Protein AF-Q5EK39-F1 (afdb_monomer)

Nearest PDB structures (foldseek):
  5ai8-assembly1_A-2  TM=9.106E-01  e=1.856E-04  Homo sapiens
  5fp0-assembly1_A-2  TM=9.102E-01  e=2.286E-04  Homo sapiens
  5am2-assembly1_A-2  TM=8.630E-01  e=3.985E-04  Homo sapiens
  5akk-assembly1_A  TM=8.713E-01  e=4.272E-04  Homo sapiens
  2pr7-assembly2_B  TM=8.508E-01  e=2.600E-03  Corynebacterium glutamicum ATCC 13032

Solvent-accessible surface area (backbone atoms only — not comparable to full-atom values): 3668 Å² total; per-residue (Å²): 126,52,82,50,45,66,66,38,56,52,49,47,28,63,76,71,71,48,56,38,77,82,35,81,46,75,33,68,51,66,63,42,24,51,32,39,40,77,68,43,24,44,53,40,71,48,86,47,72,67,62,49,51,55,56,38,42,76,73,72,48,84,134

Structure (mmCIF, N/CA/C/O backbone):
data_AF-Q5EK39-F1
#
_entry.id   AF-Q5EK39-F1
#
loop_
_atom_site.group_PDB
_atom_site.id
_atom_site.type_symbol
_atom_site.label_atom_id
_atom_site.label_alt_id
_atom_site.label_comp_id
_atom_site.label_asym_id
_atom_site.label_entity_id
_atom_site.label_seq_id
_atom_site.pdbx_PDB_ins_code
_atom_site.Cartn_x
_atom_site.Cartn_y
_atom_site.Cartn_z
_atom_site.occupancy
_atom_site.B_iso_or_equiv
_atom_site.auth_seq_id
_atom_site.auth_comp_id
_atom_site.auth_asym_id
_atom_site.auth_atom_id
_atom_site.pdbx_PDB_model_num
ATOM 1 N N . LEU A 1 1 ? -11.270 8.020 -3.659 1.00 87.00 1 LEU A N 1
ATOM 2 C CA . LEU A 1 1 ? -9.961 7.823 -3.002 1.00 87.00 1 LEU A CA 1
ATOM 3 C C . LEU A 1 1 ? -9.067 7.075 -3.978 1.00 87.00 1 LEU A C 1
ATOM 5 O O . LEU A 1 1 ? -9.505 6.048 -4.485 1.00 87.00 1 LEU A O 1
ATOM 9 N N . LEU A 1 2 ? -7.890 7.607 -4.308 1.00 96.94 2 LEU A N 1
ATOM 10 C CA . LEU A 1 2 ? -6.976 7.001 -5.280 1.00 96.94 2 LEU A CA 1
ATOM 11 C C . LEU A 1 2 ? -5.538 7.162 -4.797 1.00 96.94 2 LEU A C 1
ATOM 13 O O . LEU A 1 2 ? -5.180 8.215 -4.285 1.00 96.94 2 LEU A O 1
ATOM 17 N N . LYS A 1 3 ? -4.705 6.142 -4.987 1.00 96.81 3 LYS A N 1
ATOM 18 C CA . LYS A 1 3 ? -3.268 6.253 -4.720 1.00 96.81 3 LYS A CA 1
ATOM 19 C C . LYS A 1 3 ? -2.643 7.313 -5.656 1.00 96.81 3 LYS A C 1
ATOM 21 O O . LYS A 1 3 ? -3.066 7.398 -6.809 1.00 96.81 3 LYS A O 1
ATOM 26 N N . PRO A 1 4 ? -1.674 8.123 -5.198 1.00 97.56 4 PRO A N 1
ATOM 27 C CA . PRO A 1 4 ? -1.001 8.064 -3.903 1.00 97.56 4 PRO A CA 1
ATOM 28 C C . PRO A 1 4 ? -1.584 9.011 -2.837 1.00 97.56 4 PRO A C 1
ATOM 30 O O . PRO A 1 4 ? -0.860 9.391 -1.922 1.00 97.56 4 PRO A O 1
ATOM 33 N N . ASP A 1 5 ? -2.859 9.404 -2.929 1.00 98.38 5 ASP A N 1
ATOM 34 C CA . ASP A 1 5 ? -3.496 10.245 -1.906 1.00 98.38 5 ASP A CA 1
ATOM 35 C C . ASP A 1 5 ? -3.393 9.581 -0.511 1.00 98.38 5 ASP A C 1
ATOM 37 O O . ASP A 1 5 ? -3.843 8.443 -0.352 1.00 98.38 5 ASP A O 1
ATOM 41 N N . PRO A 1 6 ? -2.841 10.252 0.517 1.00 98.00 6 PRO A N 1
ATOM 42 C CA . PRO A 1 6 ? -2.762 9.729 1.884 1.00 98.00 6 PRO A CA 1
ATOM 43 C C . PRO A 1 6 ? -4.069 9.113 2.406 1.00 98.00 6 PRO A C 1
ATOM 45 O O . PRO A 1 6 ? -4.046 8.079 3.079 1.00 98.00 6 PRO A O 1
ATOM 48 N N . ALA A 1 7 ? -5.215 9.697 2.043 1.00 98.31 7 ALA A N 1
ATOM 49 C CA . ALA A 1 7 ? -6.522 9.276 2.530 1.00 98.31 7 ALA A CA 1
ATOM 50 C C . ALA A 1 7 ? -6.903 7.850 2.096 1.00 98.31 7 ALA A C 1
ATOM 52 O O . ALA A 1 7 ? -7.654 7.186 2.811 1.00 98.31 7 ALA A O 1
ATOM 53 N N . ILE A 1 8 ? -6.392 7.337 0.964 1.00 98.38 8 ILE A N 1
ATOM 54 C CA . ILE A 1 8 ? -6.686 5.950 0.563 1.00 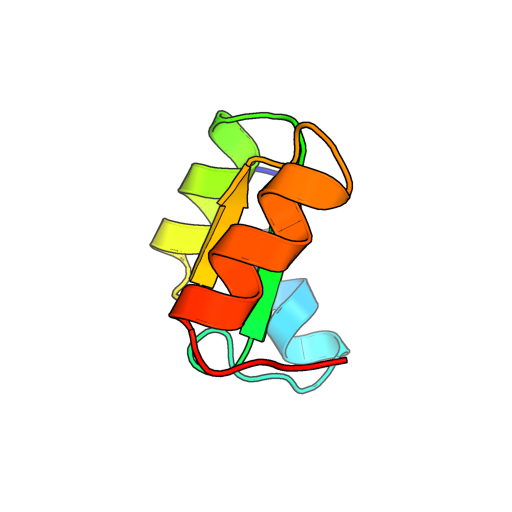98.38 8 ILE A CA 1
ATOM 55 C C . ILE A 1 8 ? -5.988 4.931 1.478 1.00 98.38 8 ILE A C 1
ATOM 57 O O . ILE A 1 8 ? -6.583 3.906 1.801 1.00 98.38 8 ILE A O 1
ATOM 61 N N . TYR A 1 9 ? -4.763 5.212 1.934 1.00 98.50 9 TYR A N 1
ATOM 62 C CA . TYR A 1 9 ? -3.997 4.300 2.790 1.00 98.50 9 TYR A CA 1
ATOM 63 C C . TYR A 1 9 ? -4.513 4.306 4.228 1.00 98.50 9 TYR A C 1
ATOM 65 O O . TYR A 1 9 ? -4.624 3.248 4.842 1.00 98.50 9 TYR A O 1
ATOM 73 N N . GLN A 1 10 ? -4.883 5.483 4.739 1.00 97.88 10 GLN A N 1
ATOM 74 C CA . GLN A 1 10 ? -5.533 5.618 6.045 1.00 97.88 10 GLN A CA 1
ATOM 75 C C . GLN A 1 10 ? -6.875 4.879 6.051 1.00 97.88 10 GLN A C 1
ATOM 77 O O . GLN A 1 10 ? -7.114 4.031 6.904 1.00 97.88 10 GLN A O 1
ATOM 82 N N . HIS A 1 11 ? -7.697 5.088 5.015 1.00 98.25 11 HIS A N 1
ATOM 83 C CA . HIS A 1 11 ? -8.952 4.358 4.857 1.00 98.25 11 HIS A CA 1
ATOM 84 C C . HIS A 1 11 ? -8.751 2.835 4.773 1.00 98.25 11 HIS A C 1
ATOM 86 O O . HIS A 1 11 ? -9.546 2.074 5.329 1.00 98.25 11 HIS A O 1
ATOM 92 N N . LEU A 1 12 ? -7.698 2.367 4.092 1.00 98.06 12 LEU A N 1
ATOM 93 C CA . LEU A 1 12 ? -7.341 0.947 4.054 1.00 98.06 12 LEU A CA 1
ATOM 94 C C . LEU A 1 12 ? -7.011 0.419 5.457 1.00 98.06 12 LEU A C 1
ATOM 96 O O . LEU A 1 12 ? -7.584 -0.590 5.863 1.00 98.06 12 LEU A O 1
ATOM 100 N N . ALA A 1 13 ? -6.124 1.101 6.188 1.00 98.19 13 ALA A N 1
ATOM 101 C CA . ALA A 1 13 ? -5.725 0.712 7.539 1.00 98.19 13 ALA A CA 1
ATOM 102 C C . ALA A 1 13 ? -6.932 0.623 8.486 1.00 98.19 13 ALA A C 1
ATOM 104 O O . ALA A 1 13 ? -7.122 -0.396 9.152 1.00 98.19 13 ALA A O 1
ATOM 105 N N . ASP A 1 14 ? -7.802 1.634 8.455 1.00 98.06 14 ASP A N 1
ATOM 106 C CA . ASP A 1 14 ? -9.000 1.697 9.293 1.00 98.06 14 ASP A CA 1
ATOM 107 C C . ASP A 1 14 ? -10.016 0.607 8.928 1.00 98.06 14 ASP A C 1
ATOM 109 O O . ASP A 1 14 ? -10.503 -0.126 9.792 1.00 98.06 14 ASP A O 1
ATOM 113 N N . SER A 1 15 ? -10.332 0.466 7.635 1.00 98.06 15 SER A N 1
ATOM 114 C CA . SER A 1 15 ? -11.362 -0.474 7.171 1.00 98.06 15 SER A CA 1
ATOM 115 C C . SER A 1 15 ? -10.956 -1.937 7.349 1.00 98.06 15 SER A C 1
ATOM 117 O O . SER A 1 15 ? -11.804 -2.770 7.677 1.00 98.06 15 SER A O 1
ATOM 119 N N . GLN A 1 16 ? -9.670 -2.253 7.169 1.00 97.94 16 GLN A N 1
ATOM 120 C CA . GLN A 1 16 ? -9.132 -3.603 7.359 1.00 97.94 16 GLN A CA 1
ATOM 121 C C . GLN A 1 16 ? -8.667 -3.862 8.795 1.00 97.94 16 GLN A C 1
ATOM 123 O O . GLN A 1 16 ? -8.345 -5.001 9.122 1.00 97.94 16 GLN A O 1
ATOM 128 N N . ARG A 1 17 ? -8.675 -2.838 9.661 1.00 97.88 17 ARG A N 1
ATOM 129 C CA . ARG A 1 17 ? -8.192 -2.905 11.049 1.00 97.88 17 ARG A CA 1
ATOM 130 C C . ARG A 1 17 ? -6.760 -3.442 11.138 1.00 97.88 17 ARG A C 1
ATOM 132 O O . ARG A 1 17 ? -6.465 -4.305 11.962 1.00 97.88 17 ARG A O 1
ATOM 139 N N . ILE A 1 18 ? -5.886 -2.924 10.278 1.00 98.12 18 ILE A N 1
ATOM 140 C CA . ILE A 1 18 ? -4.457 -3.255 10.250 1.00 98.12 18 ILE A CA 1
ATOM 141 C C . ILE A 1 18 ? -3.627 -2.048 10.674 1.00 98.12 18 ILE A C 1
ATOM 143 O O . ILE A 1 18 ? -4.000 -0.902 10.427 1.00 98.12 18 ILE A O 1
ATOM 147 N N . LEU A 1 19 ? -2.475 -2.310 11.285 1.00 98.44 19 LEU A N 1
ATOM 148 C CA . LEU A 1 19 ? -1.498 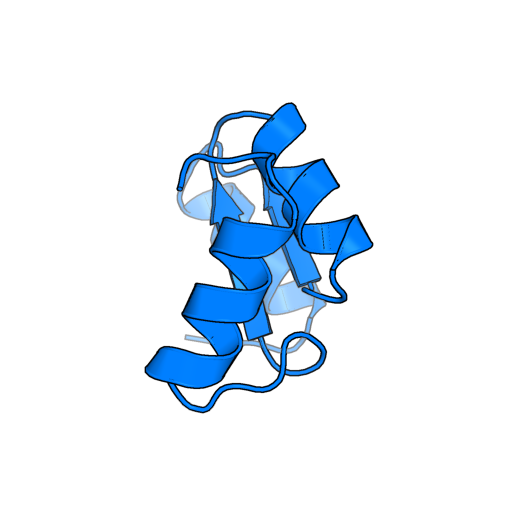-1.278 11.602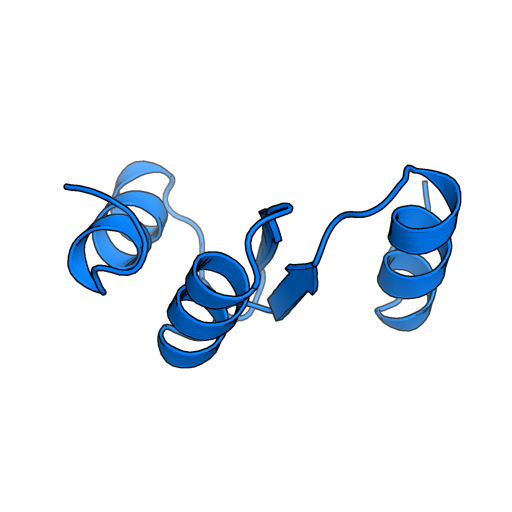 1.00 98.44 19 LEU A CA 1
ATOM 149 C C . LEU A 1 19 ? -0.521 -1.132 10.425 1.00 98.44 19 LEU A C 1
ATOM 151 O O . LEU A 1 19 ? 0.106 -2.131 10.058 1.00 98.44 19 LEU A O 1
ATOM 155 N N . PRO A 1 20 ? -0.354 0.070 9.835 1.00 98.25 20 PRO A N 1
ATOM 156 C CA . PRO A 1 20 ? 0.584 0.291 8.733 1.00 98.25 20 PRO A CA 1
ATOM 157 C C . PRO A 1 20 ? 1.992 -0.235 9.023 1.00 98.25 20 PRO A C 1
ATOM 159 O O . PRO A 1 20 ? 2.551 -0.974 8.218 1.00 98.25 20 PRO A O 1
ATOM 162 N N . GLN A 1 21 ? 2.518 0.045 10.216 1.00 97.88 21 GLN A N 1
ATOM 163 C CA . GLN A 1 21 ? 3.862 -0.358 10.632 1.00 97.88 21 GLN A CA 1
ATOM 164 C C . GLN A 1 21 ? 4.052 -1.873 10.822 1.00 97.88 21 GLN A C 1
ATOM 166 O O . GLN A 1 21 ? 5.181 -2.332 10.929 1.00 97.88 21 GLN A O 1
ATOM 171 N N . GLU A 1 22 ? 2.972 -2.656 10.866 1.00 97.25 22 GLU A N 1
ATOM 172 C CA . GLU A 1 22 ? 3.015 -4.127 10.922 1.00 97.25 22 GLU A CA 1
ATOM 173 C C . GLU A 1 22 ? 2.582 -4.760 9.587 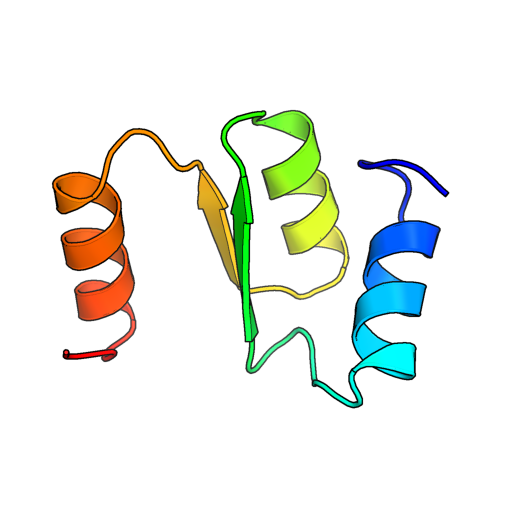1.00 97.25 22 GLU A C 1
ATOM 175 O O . GLU A 1 22 ? 2.391 -5.971 9.490 1.00 97.25 22 GLU A O 1
ATOM 180 N N . SER A 1 23 ? 2.409 -3.940 8.546 1.00 97.88 23 SER A N 1
AT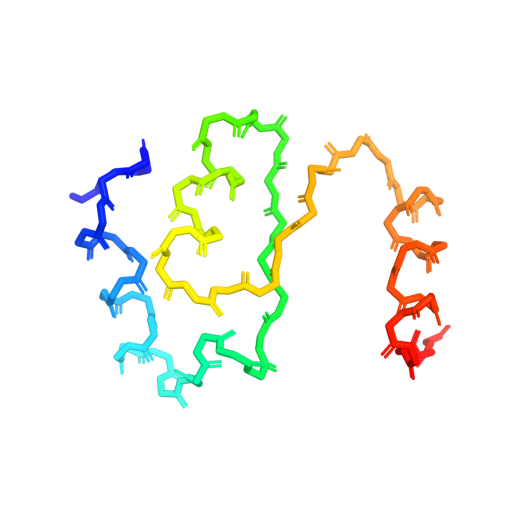OM 181 C CA . SER A 1 23 ? 1.847 -4.342 7.258 1.00 97.88 23 SER A CA 1
ATOM 182 C C . SER A 1 23 ? 2.824 -4.087 6.113 1.00 97.88 23 SER A C 1
ATOM 184 O O . SER A 1 23 ? 3.527 -3.076 6.085 1.00 97.88 23 SER A O 1
ATOM 186 N N . VAL A 1 24 ? 2.811 -4.981 5.118 1.00 98.12 24 VAL A N 1
ATOM 187 C CA . VAL A 1 24 ? 3.554 -4.813 3.861 1.00 98.12 24 VAL A CA 1
ATOM 188 C C . VAL A 1 24 ? 2.587 -4.473 2.726 1.00 98.12 24 VAL A C 1
ATOM 190 O O . VAL A 1 24 ? 1.709 -5.263 2.386 1.00 98.12 24 VAL A O 1
ATOM 193 N N . PHE A 1 25 ? 2.768 -3.305 2.118 1.00 98.44 25 PHE A N 1
ATOM 194 C CA . PHE A 1 25 ? 2.080 -2.858 0.912 1.00 98.44 25 PHE A CA 1
ATOM 195 C C . PHE A 1 25 ? 2.919 -3.167 -0.338 1.00 98.44 25 PHE A C 1
ATOM 197 O O . PHE A 1 25 ? 4.140 -3.000 -0.340 1.00 98.44 25 PHE A O 1
ATOM 204 N N . MET A 1 26 ? 2.276 -3.604 -1.421 1.00 98.31 26 MET A N 1
ATOM 205 C CA . MET A 1 26 ? 2.939 -3.905 -2.693 1.00 98.31 26 MET A CA 1
ATOM 206 C C . MET A 1 26 ? 2.179 -3.275 -3.854 1.00 98.31 26 MET A C 1
ATOM 208 O O . MET A 1 26 ? 0.960 -3.404 -3.940 1.00 98.31 26 MET A O 1
ATOM 212 N N . ASP A 1 27 ? 2.909 -2.611 -4.745 1.00 98.62 27 ASP A N 1
ATOM 213 C CA . ASP A 1 27 ? 2.368 -1.964 -5.943 1.00 98.62 27 ASP A CA 1
ATOM 214 C C . ASP A 1 27 ? 3.467 -1.840 -7.002 1.00 98.62 27 ASP A C 1
ATOM 216 O O . ASP A 1 27 ? 4.642 -1.731 -6.656 1.00 98.62 27 ASP A O 1
ATOM 220 N N . ASP A 1 28 ? 3.122 -1.867 -8.284 1.00 98.38 28 ASP A N 1
ATOM 221 C CA . ASP A 1 28 ? 4.080 -1.734 -9.385 1.00 98.38 28 ASP A CA 1
ATOM 222 C C . ASP A 1 28 ? 4.467 -0.270 -9.659 1.00 98.38 28 ASP A C 1
ATOM 224 O O . ASP A 1 28 ? 5.573 0.005 -10.141 1.00 98.38 28 ASP A O 1
ATOM 228 N N . MET A 1 29 ? 3.601 0.684 -9.299 1.00 98.50 29 MET A N 1
ATOM 229 C CA . MET A 1 29 ? 3.812 2.109 -9.530 1.00 98.50 29 MET A CA 1
ATOM 230 C C . MET A 1 29 ? 4.660 2.747 -8.411 1.00 98.50 29 MET A C 1
ATOM 232 O O . MET A 1 29 ? 4.201 2.832 -7.266 1.00 98.50 29 MET A O 1
ATOM 236 N N . PRO A 1 30 ? 5.847 3.318 -8.712 1.00 98.44 30 PRO A N 1
ATOM 237 C CA . PRO A 1 30 ? 6.732 3.904 -7.697 1.00 98.44 30 PRO A CA 1
ATOM 238 C C . PRO A 1 30 ? 6.066 4.966 -6.811 1.00 98.44 30 PRO A C 1
ATOM 240 O O . PRO A 1 30 ? 6.313 5.016 -5.608 1.00 98.44 30 PRO A O 1
ATOM 243 N N . ALA A 1 31 ? 5.187 5.792 -7.389 1.00 98.50 31 ALA A N 1
ATOM 244 C CA . ALA A 1 31 ? 4.480 6.842 -6.657 1.00 98.50 31 ALA A CA 1
ATOM 245 C C . ALA A 1 31 ? 3.548 6.279 -5.570 1.00 98.50 31 ALA A C 1
ATOM 247 O O . ALA A 1 31 ? 3.434 6.857 -4.490 1.00 98.50 31 ALA A O 1
ATOM 248 N N . ASN A 1 32 ? 2.910 5.135 -5.829 1.00 98.75 32 ASN A N 1
ATOM 249 C CA . ASN A 1 32 ? 2.026 4.483 -4.866 1.00 98.75 32 ASN A CA 1
ATOM 250 C C . ASN A 1 32 ? 2.827 3.872 -3.715 1.00 98.75 32 ASN A C 1
ATOM 252 O O . ASN A 1 32 ? 2.461 4.013 -2.552 1.00 98.75 32 ASN A O 1
ATOM 256 N N . VAL A 1 33 ? 3.950 3.231 -4.038 1.00 98.69 33 VAL A N 1
ATOM 257 C CA . VAL A 1 33 ? 4.862 2.659 -3.042 1.00 98.69 33 VAL A CA 1
ATOM 258 C C . VAL A 1 33 ? 5.355 3.750 -2.097 1.00 98.69 33 VAL A C 1
ATOM 260 O O . VAL A 1 33 ? 5.302 3.579 -0.882 1.00 98.69 33 VAL A O 1
ATOM 263 N N . GLU A 1 34 ? 5.781 4.889 -2.640 1.00 98.69 34 GLU A N 1
ATOM 264 C CA . GLU A 1 34 ? 6.254 6.005 -1.825 1.00 98.69 34 GLU A CA 1
ATOM 265 C C . GLU A 1 34 ? 5.133 6.627 -0.983 1.00 98.69 34 GLU A C 1
ATOM 267 O O . GLU A 1 34 ? 5.322 6.868 0.208 1.00 98.69 34 GLU A O 1
ATOM 272 N N . GLY A 1 35 ? 3.934 6.790 -1.553 1.00 98.56 35 GLY A N 1
ATOM 273 C CA . GLY A 1 35 ? 2.760 7.229 -0.797 1.00 98.56 35 GLY A CA 1
ATOM 274 C C . GLY A 1 35 ? 2.449 6.312 0.392 1.00 98.56 35 GLY A C 1
ATOM 275 O O . GLY A 1 35 ? 2.206 6.799 1.492 1.00 98.56 35 GLY A O 1
ATOM 276 N N . ALA A 1 36 ? 2.534 4.991 0.212 1.00 98.69 36 ALA A N 1
ATOM 277 C CA . A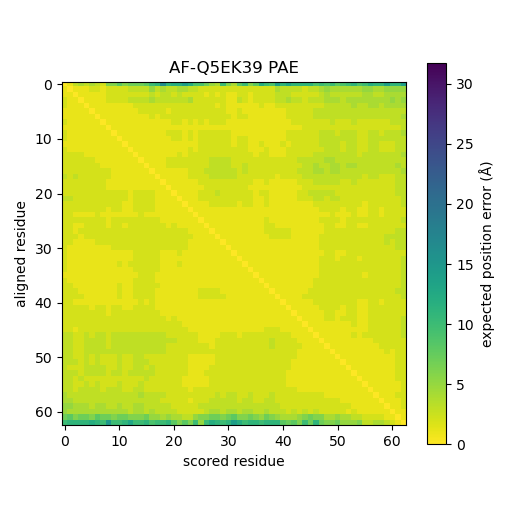LA A 1 36 ? 2.337 4.034 1.298 1.00 98.69 36 ALA A CA 1
ATOM 278 C C . ALA A 1 36 ? 3.421 4.151 2.387 1.00 98.69 36 ALA A C 1
ATOM 280 O O . ALA A 1 36 ? 3.085 4.161 3.574 1.00 98.69 36 ALA A O 1
ATOM 281 N N . ARG A 1 37 ? 4.704 4.306 2.012 1.00 98.56 37 ARG A N 1
ATOM 282 C CA . ARG A 1 37 ? 5.803 4.514 2.982 1.00 98.56 37 ARG A CA 1
ATOM 283 C C . ARG A 1 37 ? 5.584 5.754 3.835 1.00 98.56 37 ARG A C 1
ATOM 285 O O . ARG A 1 37 ? 5.758 5.699 5.049 1.00 98.56 37 ARG A O 1
ATOM 292 N N . GLN A 1 38 ? 5.148 6.851 3.220 1.00 98.50 38 GLN A N 1
ATOM 293 C CA . GLN A 1 38 ? 4.852 8.100 3.928 1.00 98.50 38 GLN A CA 1
ATOM 294 C C . GLN A 1 38 ? 3.702 7.961 4.936 1.00 98.50 38 GLN A C 1
ATOM 296 O O . GLN A 1 38 ? 3.622 8.748 5.874 1.00 98.50 38 GLN A O 1
ATOM 301 N N . GLN A 1 39 ? 2.826 6.967 4.760 1.00 98.44 39 GLN A N 1
ATOM 302 C CA . GLN A 1 39 ? 1.746 6.638 5.698 1.00 98.44 39 GLN A CA 1
ATOM 303 C C . GLN A 1 39 ? 2.125 5.534 6.702 1.00 98.44 39 GLN A C 1
ATOM 305 O O . GLN A 1 39 ? 1.266 5.055 7.438 1.00 98.44 39 GLN A O 1
ATOM 310 N N . GLY A 1 40 ? 3.400 5.137 6.760 1.00 98.31 40 GLY A N 1
ATOM 311 C CA . GLY A 1 40 ? 3.929 4.211 7.764 1.00 98.31 40 GLY A CA 1
ATOM 312 C C . GLY A 1 40 ? 3.913 2.735 7.371 1.00 98.31 40 GLY A C 1
ATOM 313 O O . GLY A 1 40 ? 4.281 1.903 8.194 1.00 98.31 40 GLY A O 1
ATOM 314 N N . PHE A 1 41 ? 3.525 2.391 6.139 1.00 98.62 41 PHE A N 1
ATOM 315 C CA . PHE A 1 41 ? 3.625 1.013 5.656 1.00 98.62 41 PHE A CA 1
ATOM 316 C C . PHE A 1 41 ? 5.074 0.633 5.349 1.00 98.62 41 PHE A C 1
ATOM 318 O O . PHE A 1 41 ? 5.830 1.421 4.770 1.00 98.62 41 PHE A O 1
ATOM 325 N N . HIS A 1 42 ? 5.431 -0.628 5.591 1.00 98.38 42 HIS A N 1
ATOM 326 C CA . HIS A 1 42 ? 6.495 -1.236 4.799 1.00 98.38 42 HIS A CA 1
ATOM 327 C C . HIS A 1 42 ? 5.986 -1.350 3.363 1.00 98.38 42 HIS A C 1
ATOM 329 O O . HIS A 1 42 ? 4.908 -1.892 3.143 1.00 98.38 42 HIS A O 1
ATOM 335 N N . ALA A 1 43 ? 6.716 -0.835 2.375 1.00 98.31 43 ALA A N 1
ATOM 336 C CA . ALA A 1 43 ? 6.247 -0.880 0.993 1.00 98.31 43 ALA A CA 1
ATOM 337 C C . ALA A 1 43 ? 7.330 -1.330 0.015 1.00 98.31 43 ALA A C 1
ATOM 339 O O . ALA A 1 43 ? 8.465 -0.833 0.035 1.00 98.31 43 ALA A O 1
ATOM 340 N N . ILE A 1 44 ? 6.942 -2.247 -0.867 1.00 98.19 44 ILE A N 1
ATOM 341 C CA . ILE A 1 44 ? 7.781 -2.856 -1.896 1.00 98.19 44 ILE A CA 1
ATOM 342 C C . ILE A 1 44 ? 7.223 -2.465 -3.263 1.00 98.19 44 ILE A C 1
ATOM 344 O O . ILE A 1 44 ? 6.029 -2.624 -3.516 1.00 98.19 44 ILE A O 1
ATOM 348 N N . GLN A 1 45 ? 8.093 -1.993 -4.160 1.00 98.56 45 GLN A N 1
ATOM 349 C CA . GLN A 1 45 ? 7.728 -1.933 -5.571 1.00 98.56 45 GLN A CA 1
ATOM 350 C C . GLN A 1 45 ? 7.740 -3.351 -6.132 1.00 98.56 45 GLN A C 1
ATOM 352 O O . GLN A 1 45 ? 8.777 -4.015 -6.112 1.00 98.56 45 GLN A O 1
ATOM 357 N N . PHE A 1 46 ? 6.585 -3.815 -6.593 1.00 98.44 46 PHE A N 1
ATOM 358 C CA . PHE A 1 46 ? 6.433 -5.151 -7.141 1.00 98.44 46 PHE A CA 1
ATOM 359 C C . PHE A 1 46 ? 6.880 -5.175 -8.603 1.00 98.44 46 PHE A C 1
ATOM 361 O O . PHE A 1 46 ? 6.346 -4.444 -9.433 1.00 98.44 46 PHE A O 1
ATOM 368 N N . VAL A 1 47 ? 7.852 -6.033 -8.911 1.00 98.25 47 VAL A N 1
ATOM 369 C CA . VAL A 1 47 ? 8.300 -6.304 -10.286 1.00 98.25 47 VAL A CA 1
ATOM 370 C C . VAL A 1 47 ? 7.908 -7.720 -10.686 1.00 98.25 47 VAL A C 1
ATOM 372 O O . VAL A 1 47 ? 7.284 -7.932 -11.722 1.00 98.25 47 VAL A O 1
ATOM 375 N N . ASP A 1 48 ? 8.240 -8.688 -9.834 1.00 98.44 48 ASP A N 1
ATOM 376 C CA . ASP A 1 48 ? 7.880 -10.088 -10.006 1.00 98.44 48 ASP A CA 1
ATOM 377 C C . ASP A 1 48 ? 7.855 -10.829 -8.657 1.00 98.44 48 ASP A C 1
ATOM 379 O O . ASP A 1 48 ? 8.256 -10.317 -7.606 1.00 98.44 48 ASP A O 1
ATOM 383 N N . ALA A 1 49 ? 7.376 -12.074 -8.682 1.00 97.44 49 ALA A N 1
ATOM 384 C CA . ALA A 1 49 ? 7.239 -12.891 -7.481 1.00 97.44 49 ALA A CA 1
ATOM 385 C C . ALA A 1 49 ? 8.585 -13.293 -6.851 1.00 97.44 49 ALA A C 1
ATOM 387 O O . ALA A 1 49 ? 8.646 -13.489 -5.637 1.00 97.44 49 ALA A O 1
ATOM 388 N N . HIS A 1 50 ? 9.654 -13.438 -7.639 1.00 97.94 50 HIS A N 1
ATOM 389 C CA . HIS A 1 50 ? 10.969 -13.806 -7.113 1.00 97.94 50 HIS A CA 1
ATOM 390 C C . HIS A 1 50 ? 11.564 -12.640 -6.313 1.00 97.94 50 HIS A C 1
ATOM 392 O O . HIS A 1 50 ? 11.962 -12.819 -5.161 1.00 97.94 50 HIS A O 1
ATOM 398 N N . GLN A 1 51 ? 11.542 -11.433 -6.881 1.00 97.75 51 GLN A N 1
ATOM 399 C CA . GLN A 1 51 ? 11.950 -10.198 -6.218 1.00 97.75 51 GLN A CA 1
ATOM 400 C C . GLN A 1 51 ? 11.148 -9.956 -4.934 1.00 97.75 51 GLN A C 1
ATOM 402 O O . GLN A 1 51 ? 11.747 -9.682 -3.890 1.00 97.75 51 GLN A O 1
ATOM 407 N N . ALA A 1 52 ? 9.822 -10.109 -4.982 1.00 97.50 52 ALA A N 1
ATOM 408 C CA . ALA A 1 52 ? 8.973 -9.936 -3.807 1.00 97.50 52 ALA A CA 1
ATOM 409 C C . ALA A 1 52 ? 9.328 -10.932 -2.691 1.00 97.50 52 ALA A C 1
ATOM 411 O O . ALA A 1 52 ? 9.493 -10.530 -1.542 1.00 97.50 52 ALA A O 1
ATOM 412 N N . ARG A 1 53 ? 9.527 -12.218 -3.020 1.00 97.44 53 ARG A N 1
ATOM 413 C CA . ARG A 1 53 ? 9.924 -13.247 -2.040 1.00 97.44 53 ARG A CA 1
ATOM 414 C C . ARG A 1 53 ? 11.256 -12.932 -1.368 1.00 97.44 53 ARG A C 1
ATOM 416 O O . ARG A 1 53 ? 11.355 -13.064 -0.153 1.00 97.44 53 ARG A O 1
ATOM 423 N N . VAL A 1 54 ? 12.262 -12.500 -2.131 1.00 97.94 54 VAL A N 1
ATOM 424 C CA . VAL A 1 54 ? 13.573 -12.126 -1.574 1.00 97.94 54 VAL A CA 1
ATOM 425 C C . VAL A 1 54 ? 13.438 -10.954 -0.602 1.00 97.94 54 VAL A C 1
ATOM 427 O O . VAL A 1 54 ? 13.984 -11.012 0.498 1.00 97.94 54 VAL A O 1
ATOM 430 N N . GLN A 1 55 ? 12.689 -9.910 -0.968 1.00 97.88 55 GLN A N 1
ATOM 431 C CA . GLN A 1 55 ? 12.511 -8.743 -0.097 1.00 97.88 55 GLN A CA 1
ATOM 432 C C . GLN A 1 55 ? 11.692 -9.061 1.155 1.00 97.88 55 GLN A C 1
ATOM 434 O O . GLN A 1 55 ? 12.039 -8.611 2.243 1.00 97.88 55 GLN A O 1
ATOM 439 N N . LEU A 1 56 ? 10.653 -9.885 1.035 1.00 97.81 56 LEU A N 1
ATOM 440 C CA . LEU A 1 56 ? 9.882 -10.352 2.186 1.00 97.81 56 LEU A CA 1
ATOM 441 C C . LEU A 1 56 ? 10.734 -11.209 3.135 1.00 97.81 56 LEU A C 1
ATOM 443 O O . LEU A 1 56 ? 10.684 -11.014 4.347 1.00 97.81 56 LEU A O 1
ATOM 447 N N . ALA A 1 57 ? 11.588 -12.086 2.600 1.00 97.88 57 ALA A N 1
ATOM 448 C CA . ALA A 1 57 ? 12.514 -12.875 3.409 1.00 97.88 57 ALA A CA 1
ATOM 449 C C . ALA A 1 57 ? 13.534 -11.999 4.158 1.00 97.88 57 ALA A C 1
ATOM 451 O O . ALA A 1 57 ? 13.870 -12.298 5.301 1.0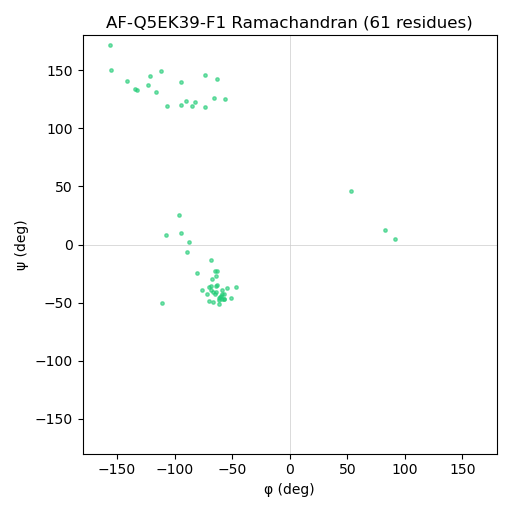0 97.88 57 ALA A O 1
ATOM 452 N N . GLN A 1 58 ? 13.986 -10.886 3.566 1.00 96.88 58 GLN A N 1
ATOM 453 C CA . GLN A 1 58 ? 14.839 -9.899 4.249 1.00 96.88 58 GLN A CA 1
ATOM 454 C C . GLN A 1 58 ? 14.129 -9.205 5.423 1.00 96.88 58 GLN A C 1
ATOM 456 O O . GLN A 1 58 ? 14.796 -8.727 6.338 1.00 96.88 58 GLN A O 1
ATOM 461 N N . MET A 1 59 ? 12.793 -9.183 5.423 1.00 95.88 59 MET A N 1
ATOM 462 C CA . MET A 1 59 ? 11.962 -8.710 6.537 1.00 95.88 59 MET A CA 1
ATOM 463 C C . MET A 1 59 ? 11.649 -9.819 7.560 1.00 95.88 59 MET A C 1
ATOM 465 O O . MET A 1 59 ? 10.925 -9.573 8.519 1.00 95.88 59 MET A O 1
ATOM 469 N N . GLY A 1 60 ? 12.172 -11.037 7.372 1.00 96.81 60 GLY A N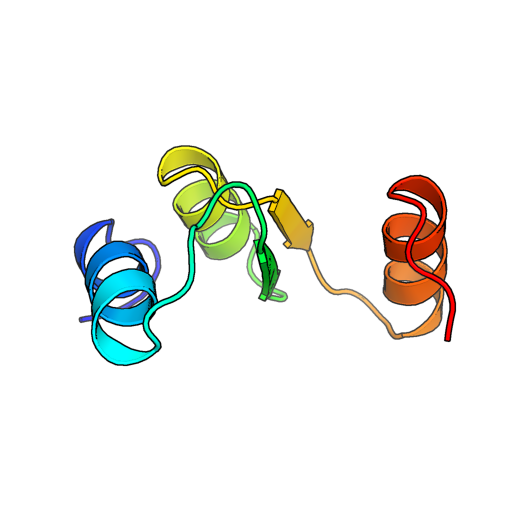 1
ATOM 470 C CA . GLY A 1 60 ? 11.913 -12.194 8.238 1.00 96.81 60 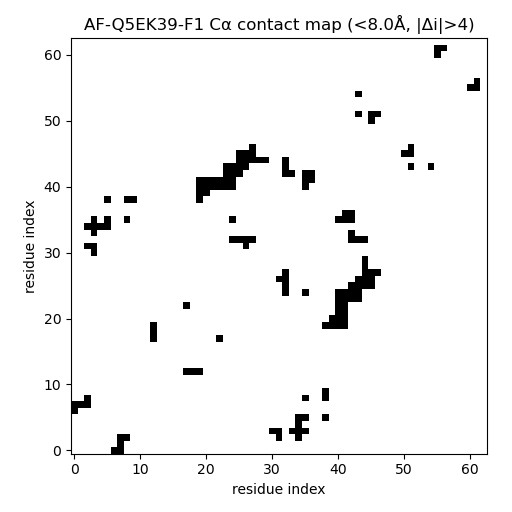GLY A CA 1
ATOM 471 C C . GLY A 1 60 ? 10.610 -12.943 7.935 1.00 96.81 60 GLY A C 1
ATOM 472 O O . GLY A 1 60 ? 10.186 -13.776 8.735 1.00 96.81 60 GLY A O 1
ATOM 473 N N . LEU A 1 61 ? 9.963 -12.661 6.798 1.00 95.38 61 LEU A N 1
ATOM 474 C CA . LEU A 1 61 ? 8.727 -13.322 6.374 1.00 95.38 61 LEU A CA 1
ATOM 475 C C . LEU A 1 61 ? 9.051 -14.505 5.447 1.00 95.38 61 LEU A C 1
ATOM 477 O O . LEU A 1 61 ? 9.644 -14.325 4.381 1.00 95.38 61 LEU A O 1
ATOM 481 N N . HIS A 1 62 ? 8.649 -15.714 5.843 1.00 91.62 62 HIS A N 1
ATOM 482 C CA . HIS A 1 62 ? 8.921 -16.961 5.118 1.00 91.62 62 HIS A CA 1
ATOM 483 C C . HIS A 1 62 ? 7.610 -17.694 4.780 1.00 91.62 62 HIS A C 1
ATOM 485 O O . HIS A 1 62 ? 6.720 -17.768 5.628 1.00 91.62 62 HIS A O 1
ATOM 491 N N . PHE A 1 63 ? 7.500 -18.231 3.556 1.00 84.62 63 PHE A N 1
ATOM 492 C CA . PHE A 1 63 ? 6.303 -18.897 3.010 1.00 84.62 63 PHE A CA 1
ATOM 493 C C . PHE A 1 63 ? 6.675 -20.065 2.097 1.00 84.62 63 PHE A C 1
ATOM 495 O O . PHE A 1 63 ? 7.690 -19.936 1.369 1.00 84.62 63 PHE A O 1
#

Sequence (63 aa):
LLKPDPAIYQHLADSQRILPQESVFMDDMPANVEGARQQGFHAIQFVDAHQARVQLAQMGLHF

Organism: Vibrio cholerae (NCBI:txid666)

Secondary structure (DSSP, 8-state):
--TT-HHHHHHHHHHHT--GGG-EEEESSHHHHHHHHHTT-EEEE-S-HHHHHHHHHHTT---

InterPro domains:
  IPR006439 HAD hydrolase, subfamily IA [TIGR01509] (3-45)
  IPR023214 HAD superfamily [G3DSA:3.40.50.1000] (2-56)
  IPR036412 HAD-like superfamily [SSF56784] (2-54)

Mean predicted aligned error: 2.03 Å

Radius of gyration: 11.72 Å; Cα contacts (8 Å, |Δi|>4): 77; chains: 1; bounding box: 26×29×22 Å

pLDDT: mean 97.53, std 2.37, range [84.62, 98.75]

Foldseek 3Di:
DDPLPLVVLVCVCVVVVHDQQVAEAEEQDPRRQVSSVVNNHNYDNDDDPVVVQVVCVVVVDDD